Protein AF-A0A924R1H7-F1 (afdb_monomer_lite)

Sequence (49 aa):
MQGKLLPAPASVSIAFDKTDAPGRYKILATATDKVAGKKVQLSAPFTLQ

Structure (mmCIF, N/CA/C/O backbone):
data_AF-A0A924R1H7-F1
#
_entry.id   AF-A0A924R1H7-F1
#
loop_
_atom_site.group_PDB
_atom_site.id
_atom_site.type_symbol
_atom_site.label_atom_id
_atom_site.label_alt_id
_atom_site.label_comp_id
_atom_site.label_asym_id
_atom_site.label_entity_id
_atom_site.label_seq_id
_atom_site.pdbx_PDB_ins_code
_atom_site.Cartn_x
_atom_site.Cartn_y
_atom_site.Cartn_z
_atom_site.occupancy
_atom_site.B_iso_or_equiv
_atom_site.auth_seq_id
_atom_site.auth_comp_id
_atom_site.auth_asym_id
_atom_site.auth_atom_id
_atom_site.pdbx_PDB_model_num
ATOM 1 N N . MET A 1 1 ? -8.425 -7.720 37.322 1.00 51.75 1 MET A N 1
ATOM 2 C CA . MET A 1 1 ? -8.504 -6.810 36.158 1.00 51.75 1 MET A CA 1
ATOM 3 C C . MET A 1 1 ? -7.786 -7.483 34.997 1.00 51.75 1 MET A C 1
ATOM 5 O O . MET A 1 1 ? -6.573 -7.612 35.048 1.00 51.75 1 MET A O 1
ATOM 9 N N . GLN A 1 2 ? -8.525 -8.037 34.035 1.00 52.69 2 GLN A N 1
ATOM 10 C CA . GLN A 1 2 ? -7.960 -8.790 32.911 1.00 52.69 2 GLN A CA 1
ATOM 11 C C . GLN A 1 2 ? -7.538 -7.785 31.829 1.00 52.69 2 GLN A C 1
ATOM 13 O O . GLN A 1 2 ? -8.378 -7.046 31.318 1.00 52.69 2 GLN A O 1
ATOM 18 N N . GLY A 1 3 ? -6.236 -7.687 31.552 1.00 54.34 3 GLY A N 1
ATOM 19 C CA . GLY A 1 3 ? -5.700 -6.779 30.538 1.00 54.34 3 GLY A CA 1
ATOM 20 C C . GLY A 1 3 ? -6.267 -7.134 29.167 1.00 54.34 3 GLY A C 1
ATOM 21 O O . GLY A 1 3 ? -6.011 -8.218 28.649 1.00 54.34 3 GLY A O 1
ATOM 22 N N . LYS A 1 4 ? -7.073 -6.240 28.593 1.00 64.25 4 LYS A N 1
ATOM 23 C CA . LYS A 1 4 ? -7.620 -6.405 27.247 1.00 64.25 4 LYS A CA 1
ATOM 24 C C . LYS A 1 4 ? -6.457 -6.333 26.257 1.00 64.25 4 LYS A C 1
ATOM 26 O O . LYS A 1 4 ? -5.880 -5.265 26.071 1.00 64.25 4 LYS A O 1
ATOM 31 N N . LEU A 1 5 ? -6.098 -7.472 25.666 1.00 61.41 5 LEU A N 1
ATOM 32 C CA . LEU A 1 5 ? -5.099 -7.550 24.603 1.00 61.41 5 LEU A CA 1
ATOM 33 C C . LEU A 1 5 ? -5.548 -6.619 23.466 1.00 61.41 5 LEU A C 1
ATOM 35 O O . LEU A 1 5 ? -6.661 -6.762 22.950 1.00 61.41 5 LEU A O 1
ATOM 39 N N . LEU A 1 6 ? -4.727 -5.630 23.117 1.00 59.44 6 LEU A N 1
ATOM 40 C CA . LEU A 1 6 ? -4.988 -4.799 21.945 1.00 59.44 6 LEU A CA 1
ATOM 41 C C . LEU A 1 6 ? -4.867 -5.687 20.696 1.00 59.44 6 LEU A C 1
ATOM 43 O O . LEU A 1 6 ? -3.960 -6.523 20.645 1.00 59.44 6 LEU A O 1
ATOM 47 N N . PRO A 1 7 ? -5.767 -5.554 19.705 1.00 67.56 7 PRO A N 1
ATOM 48 C CA . PRO A 1 7 ? -5.652 -6.316 18.471 1.00 67.56 7 PRO A CA 1
ATOM 49 C C . PRO A 1 7 ? -4.304 -6.021 17.808 1.00 67.56 7 PRO A C 1
ATOM 51 O O . PRO A 1 7 ? -3.857 -4.871 17.777 1.00 67.56 7 PRO A O 1
ATOM 54 N N . ALA A 1 8 ? -3.656 -7.066 17.292 1.00 70.81 8 ALA A N 1
ATOM 55 C CA . ALA A 1 8 ? -2.423 -6.911 16.536 1.00 70.81 8 ALA A CA 1
ATOM 56 C C . ALA A 1 8 ? -2.656 -5.968 15.336 1.00 70.81 8 ALA A C 1
ATOM 58 O O . ALA A 1 8 ? -3.746 -5.988 14.751 1.00 70.81 8 ALA A O 1
ATOM 59 N N . PRO A 1 9 ? -1.664 -5.146 14.950 1.00 72.06 9 PRO A N 1
ATOM 60 C CA . PRO A 1 9 ? -1.789 -4.278 13.786 1.00 72.06 9 PRO A CA 1
ATOM 61 C C . PRO A 1 9 ? -2.109 -5.089 12.522 1.00 72.06 9 PRO A C 1
ATOM 63 O O . PRO A 1 9 ? -1.433 -6.073 12.222 1.00 72.06 9 PRO A O 1
ATOM 66 N N . ALA A 1 10 ? -3.118 -4.669 11.758 1.00 74.12 10 ALA A N 1
ATOM 67 C CA . ALA A 1 10 ? -3.375 -5.237 10.437 1.00 74.12 10 ALA A CA 1
ATOM 68 C C . ALA A 1 10 ? -2.289 -4.785 9.446 1.00 74.12 10 ALA A C 1
ATOM 70 O O . ALA A 1 10 ? -1.843 -3.639 9.494 1.00 74.12 10 ALA A O 1
ATOM 71 N N . SER A 1 11 ? -1.886 -5.672 8.535 1.00 78.44 11 SER A N 1
ATOM 72 C CA . SER A 1 11 ? -0.879 -5.395 7.502 1.00 78.44 11 SER A CA 1
ATOM 73 C C . SER A 1 11 ? -1.449 -5.642 6.106 1.00 78.44 11 SER A C 1
ATOM 75 O O . SER A 1 11 ? -2.266 -6.542 5.919 1.00 78.44 11 SER A O 1
ATOM 77 N N . VAL A 1 12 ? -1.015 -4.843 5.130 1.00 78.12 12 VAL A N 1
ATOM 78 C CA . VAL A 1 12 ? -1.364 -4.985 3.709 1.00 78.12 12 VAL A CA 1
ATOM 79 C C . VAL A 1 12 ? -0.067 -5.054 2.912 1.00 78.12 12 VAL A C 1
ATOM 81 O O . VAL A 1 12 ? 0.784 -4.177 3.049 1.00 78.12 12 VAL A O 1
ATOM 84 N N . SER A 1 13 ? 0.072 -6.080 2.078 1.00 81.44 13 SER A N 1
ATOM 85 C CA . SER A 1 13 ? 1.201 -6.238 1.159 1.00 81.44 13 SER A CA 1
ATOM 86 C C . SER A 1 13 ? 0.755 -5.895 -0.258 1.00 81.44 13 SER A C 1
ATOM 88 O O . SER A 1 13 ? -0.271 -6.389 -0.720 1.00 81.44 13 SER A O 1
ATOM 90 N N . ILE A 1 14 ? 1.527 -5.050 -0.938 1.00 77.06 14 ILE A N 1
ATOM 91 C CA . ILE A 1 14 ? 1.324 -4.703 -2.347 1.00 77.06 14 ILE A CA 1
ATOM 92 C C . ILE A 1 14 ? 2.497 -5.310 -3.113 1.00 77.06 14 ILE A C 1
ATOM 94 O O . ILE A 1 14 ? 3.644 -4.933 -2.873 1.00 77.06 14 ILE A O 1
ATOM 98 N N . ALA A 1 15 ? 2.214 -6.281 -3.980 1.00 79.50 15 ALA A N 1
ATOM 99 C CA . ALA A 1 15 ? 3.208 -6.855 -4.878 1.00 79.50 15 ALA A CA 1
ATOM 100 C C . ALA A 1 15 ? 3.298 -6.007 -6.153 1.00 79.50 15 ALA A C 1
ATOM 102 O O . ALA A 1 15 ? 2.273 -5.585 -6.688 1.00 79.50 15 ALA A O 1
ATOM 103 N N . PHE A 1 16 ? 4.521 -5.771 -6.621 1.00 73.06 16 PHE A N 1
ATOM 104 C CA . PHE A 1 16 ? 4.802 -5.105 -7.890 1.00 73.06 16 PHE A CA 1
ATOM 105 C C . PHE A 1 16 ? 5.485 -6.126 -8.799 1.00 73.06 16 PHE A C 1
ATOM 107 O O . PHE A 1 16 ? 6.604 -6.551 -8.507 1.00 73.06 16 PHE A O 1
ATOM 114 N N . ASP A 1 17 ? 4.800 -6.548 -9.862 1.00 67.44 17 ASP A N 1
ATOM 115 C CA . ASP A 1 17 ? 5.378 -7.439 -10.864 1.00 67.44 17 ASP A CA 1
ATOM 116 C C . ASP A 1 17 ? 6.156 -6.636 -11.911 1.00 67.44 17 ASP A C 1
ATOM 118 O O . ASP A 1 17 ? 5.844 -5.495 -12.245 1.00 67.44 17 ASP A O 1
ATOM 122 N N . LYS A 1 18 ? 7.239 -7.249 -12.379 1.00 57.81 18 LYS A N 1
ATOM 123 C CA . LYS A 1 18 ? 8.409 -6.658 -13.037 1.00 57.81 18 LYS A CA 1
ATOM 124 C C . LYS A 1 18 ? 8.152 -6.162 -14.474 1.00 57.81 18 LYS A C 1
ATOM 126 O O . LYS A 1 18 ? 8.828 -6.593 -15.405 1.00 57.81 18 LYS A O 1
ATOM 131 N N . THR A 1 19 ? 7.185 -5.269 -14.662 1.00 58.78 19 THR A N 1
ATOM 132 C CA . THR A 1 19 ? 6.934 -4.530 -15.917 1.00 58.78 19 THR A CA 1
ATOM 133 C C . THR A 1 19 ? 7.174 -3.029 -15.786 1.00 58.78 19 THR A C 1
ATOM 135 O O . THR A 1 19 ? 7.299 -2.336 -16.794 1.00 58.78 19 THR A O 1
ATOM 138 N N . ASP A 1 20 ? 7.266 -2.532 -14.556 1.00 63.97 20 ASP A N 1
ATOM 139 C CA . ASP A 1 20 ? 7.531 -1.131 -14.268 1.00 63.97 20 ASP A CA 1
ATOM 140 C C . ASP A 1 20 ? 9.043 -0.863 -14.341 1.00 63.97 20 ASP A C 1
ATOM 142 O O . ASP A 1 20 ? 9.845 -1.544 -13.699 1.00 63.97 20 ASP A O 1
ATOM 146 N N . ALA A 1 21 ? 9.448 0.096 -15.178 1.00 72.12 21 ALA A N 1
ATOM 147 C CA . ALA A 1 21 ? 10.849 0.489 -15.317 1.00 72.12 21 ALA A CA 1
ATOM 148 C C . ALA A 1 21 ? 11.437 0.949 -13.962 1.00 72.12 21 ALA A C 1
ATOM 150 O O . ALA A 1 21 ? 10.706 1.502 -13.143 1.00 72.12 21 ALA A O 1
ATOM 151 N N . PRO A 1 22 ? 12.749 0.796 -13.706 1.00 84.44 22 PRO A N 1
ATOM 152 C CA . PRO A 1 22 ? 13.379 1.388 -12.526 1.00 84.44 22 PRO A CA 1
ATOM 153 C C . PRO A 1 22 ? 13.024 2.876 -12.403 1.00 84.44 22 PRO A C 1
ATOM 155 O O . PRO A 1 22 ? 13.069 3.620 -13.387 1.00 84.44 22 PRO A O 1
ATOM 158 N N . GLY A 1 23 ? 12.639 3.328 -11.209 1.00 86.62 23 GLY A N 1
ATOM 159 C CA . GLY A 1 23 ? 12.040 4.653 -11.077 1.00 86.62 23 GLY A CA 1
ATOM 160 C C . GLY A 1 23 ? 11.584 5.038 -9.677 1.00 86.62 23 GLY A C 1
ATOM 161 O O . GLY A 1 23 ? 11.637 4.260 -8.723 1.00 86.62 23 GLY A O 1
ATOM 162 N N . ARG A 1 24 ? 11.141 6.294 -9.557 1.00 90.00 24 ARG A N 1
ATOM 163 C CA . ARG A 1 24 ? 10.538 6.842 -8.336 1.00 90.00 24 ARG A CA 1
ATOM 164 C C . ARG A 1 24 ? 9.025 6.713 -8.413 1.00 90.00 24 ARG A C 1
ATOM 166 O O . ARG A 1 24 ? 8.401 7.242 -9.329 1.00 90.00 24 ARG A O 1
ATOM 173 N N . TYR A 1 25 ? 8.454 6.087 -7.399 1.00 87.12 25 TYR A N 1
ATOM 174 C CA . TYR A 1 25 ? 7.037 5.782 -7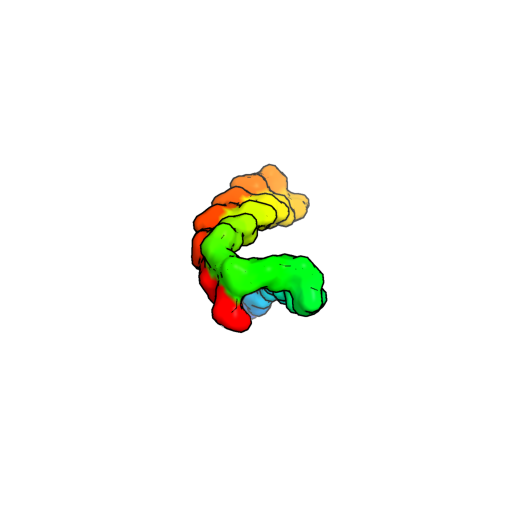.288 1.00 87.12 25 TYR A CA 1
ATOM 175 C C . TYR A 1 25 ? 6.460 6.328 -5.984 1.00 87.12 25 TYR A C 1
ATOM 177 O O . TYR A 1 25 ? 7.173 6.782 -5.085 1.00 87.12 25 TYR A O 1
ATOM 185 N N . LYS A 1 26 ? 5.131 6.297 -5.881 1.00 89.44 26 LYS A N 1
ATOM 186 C CA . LYS A 1 26 ? 4.399 6.724 -4.690 1.00 89.44 26 LYS A CA 1
ATOM 187 C C . LYS A 1 26 ? 3.227 5.787 -4.433 1.00 89.44 26 LYS A C 1
ATOM 189 O O . LYS A 1 26 ? 2.378 5.617 -5.301 1.00 89.44 26 LYS A O 1
ATOM 194 N N . ILE A 1 27 ? 3.158 5.237 -3.226 1.00 88.94 27 ILE A N 1
ATOM 195 C CA . ILE A 1 27 ? 1.993 4.502 -2.732 1.00 88.94 27 ILE A CA 1
ATOM 196 C C . ILE A 1 27 ? 0.983 5.518 -2.208 1.00 88.94 27 ILE A C 1
ATOM 198 O O . ILE A 1 27 ? 1.329 6.368 -1.388 1.00 88.94 27 ILE A O 1
ATOM 202 N N . LEU A 1 28 ? -0.265 5.405 -2.659 1.00 89.81 28 LEU A N 1
ATOM 203 C CA . LEU A 1 28 ? -1.423 6.078 -2.079 1.00 89.81 28 LEU A CA 1
ATOM 204 C C . LEU A 1 28 ? -2.359 5.006 -1.520 1.00 89.81 28 LEU A C 1
ATOM 206 O O . LEU A 1 28 ? -2.887 4.196 -2.276 1.00 89.81 28 LEU A O 1
ATOM 210 N N . ALA A 1 29 ? -2.569 4.998 -0.207 1.00 88.31 29 ALA A N 1
ATOM 211 C CA . ALA A 1 29 ? -3.456 4.048 0.458 1.00 88.31 29 ALA A CA 1
ATOM 212 C C . ALA A 1 29 ? -4.506 4.785 1.291 1.00 88.31 29 ALA A C 1
ATOM 214 O O . ALA A 1 29 ? -4.213 5.787 1.939 1.00 88.31 29 ALA A O 1
ATOM 215 N N . THR A 1 30 ? -5.741 4.283 1.289 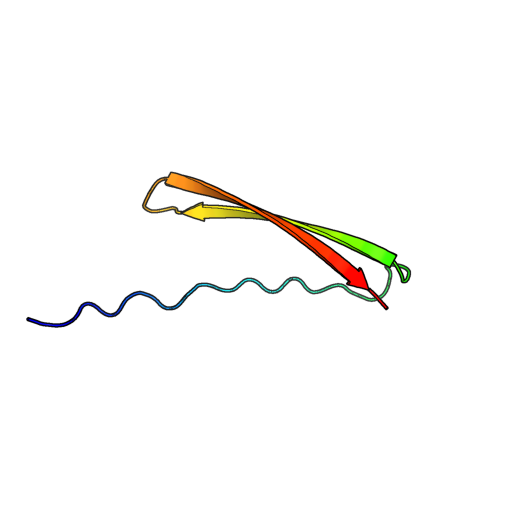1.00 88.88 30 THR A N 1
ATOM 216 C CA . THR A 1 30 ? -6.812 4.771 2.167 1.00 88.88 30 THR A CA 1
ATOM 217 C C . THR A 1 30 ? -7.288 3.619 3.040 1.00 88.88 30 THR A C 1
ATOM 219 O O . THR A 1 30 ? -7.852 2.652 2.536 1.00 88.88 30 THR A O 1
ATOM 222 N N . ALA A 1 31 ? -7.086 3.728 4.349 1.00 86.38 31 ALA A N 1
ATOM 223 C CA . ALA A 1 31 ? -7.656 2.822 5.334 1.00 86.38 31 ALA A CA 1
ATOM 224 C C . ALA A 1 31 ? -8.968 3.407 5.8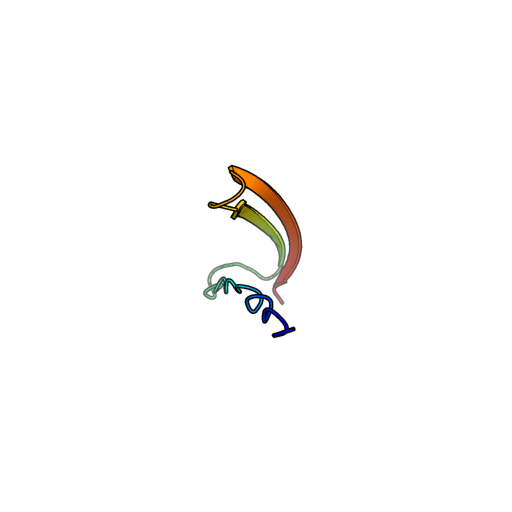70 1.00 86.38 31 ALA A C 1
ATOM 226 O O . ALA A 1 31 ? -9.071 4.609 6.114 1.00 86.38 31 ALA A O 1
ATOM 227 N N . THR A 1 32 ? -9.976 2.559 6.063 1.00 87.31 32 THR A N 1
ATOM 228 C CA . THR A 1 32 ? -11.220 2.932 6.749 1.00 87.31 32 THR A CA 1
ATOM 229 C C . THR A 1 32 ? -11.359 2.066 7.990 1.00 87.31 32 THR A C 1
ATOM 231 O O . THR A 1 32 ? -11.440 0.843 7.884 1.00 87.31 32 THR A O 1
ATOM 234 N N . ASP A 1 33 ? -11.402 2.697 9.157 1.00 84.38 33 ASP A N 1
ATOM 235 C CA . ASP A 1 33 ? -11.817 2.053 10.394 1.00 84.38 33 ASP A CA 1
ATOM 236 C C . ASP A 1 33 ? -13.329 1.815 10.317 1.00 84.38 33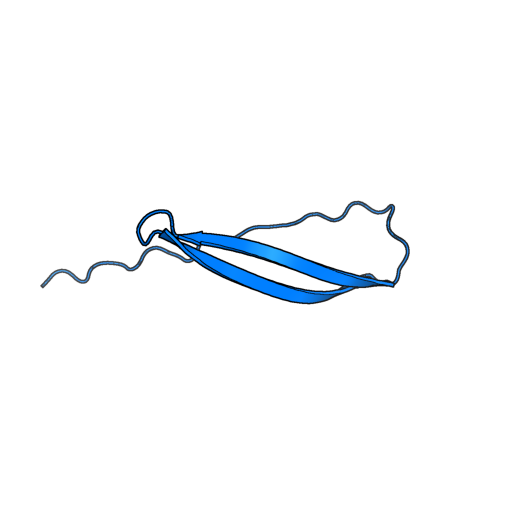 ASP A C 1
ATOM 238 O O . ASP A 1 33 ? -14.125 2.750 10.395 1.00 84.38 33 ASP A O 1
ATOM 242 N N . LYS A 1 34 ? -13.731 0.557 10.113 1.00 79.12 34 LYS A N 1
ATOM 243 C CA . LYS A 1 34 ? -15.146 0.181 9.984 1.00 79.12 34 LYS A CA 1
ATOM 244 C C . LYS A 1 34 ? -15.925 0.298 11.298 1.00 79.12 34 LYS A C 1
ATOM 246 O O . LYS A 1 34 ? -17.149 0.303 11.251 1.00 79.12 34 LYS A O 1
ATOM 251 N N . VAL A 1 35 ? -15.242 0.379 12.442 1.00 82.56 35 VAL A N 1
ATOM 252 C CA . VAL A 1 35 ? -15.867 0.516 13.764 1.00 82.56 35 VAL A CA 1
ATOM 253 C C . VAL A 1 35 ? -16.100 1.991 14.080 1.00 82.56 35 VAL A C 1
ATOM 255 O O . VAL A 1 35 ? -17.194 2.366 14.486 1.00 82.56 35 VAL A O 1
ATOM 258 N N . ALA A 1 36 ? -15.090 2.836 13.855 1.00 85.06 36 ALA A N 1
ATOM 259 C CA . ALA A 1 36 ? -15.167 4.271 14.140 1.00 85.06 36 ALA A CA 1
ATOM 260 C C . ALA A 1 36 ? -15.657 5.125 12.953 1.00 85.06 36 ALA A C 1
ATOM 262 O O . ALA A 1 36 ? -15.829 6.334 13.095 1.00 85.06 36 ALA A O 1
ATOM 263 N N . GLY A 1 37 ? -15.805 4.543 11.758 1.00 86.12 37 GLY A N 1
ATOM 264 C CA . GLY A 1 37 ? -16.139 5.261 10.519 1.00 86.12 37 GLY A CA 1
ATOM 265 C C . GLY A 1 37 ? -15.039 6.209 10.020 1.00 86.12 37 GLY A C 1
ATOM 266 O O . GLY A 1 37 ? -15.244 6.964 9.068 1.00 86.12 37 GLY A O 1
ATOM 267 N N . LYS A 1 38 ? -13.861 6.195 10.652 1.00 88.69 38 LYS A N 1
ATOM 268 C CA . LYS A 1 38 ? -12.762 7.118 10.364 1.00 88.69 38 LYS A CA 1
ATOM 269 C C . LYS A 1 38 ? -11.969 6.656 9.147 1.00 88.69 38 LYS A C 1
ATOM 271 O O . LYS A 1 38 ? -11.578 5.496 9.051 1.00 88.69 38 LYS A O 1
ATOM 276 N N . LYS A 1 39 ? -11.653 7.591 8.251 1.00 90.56 39 LYS A N 1
ATOM 277 C CA . LYS A 1 39 ? -10.726 7.362 7.136 1.00 90.56 39 LYS A CA 1
ATOM 278 C C . LYS A 1 39 ? -9.340 7.897 7.475 1.00 90.56 39 LYS A C 1
ATOM 280 O O . LYS A 1 39 ? -9.210 8.974 8.053 1.00 90.56 39 LYS A O 1
ATOM 285 N N . VAL A 1 40 ? -8.312 7.151 7.093 1.00 88.31 40 VAL A N 1
ATOM 286 C CA . VAL A 1 40 ? -6.906 7.551 7.181 1.00 88.31 40 VAL A CA 1
ATOM 287 C C . VAL A 1 40 ? -6.289 7.379 5.801 1.00 88.31 40 VAL A C 1
ATOM 289 O O . VAL A 1 40 ? -6.390 6.308 5.208 1.00 88.31 40 VAL A O 1
ATOM 292 N N . GLN A 1 41 ? -5.667 8.433 5.283 1.00 91.00 41 GLN A N 1
ATOM 293 C CA . GLN A 1 41 ? -4.927 8.388 4.025 1.00 91.00 41 GLN A CA 1
ATOM 294 C C . GLN A 1 41 ? -3.427 8.361 4.302 1.00 91.00 41 GLN A C 1
ATOM 296 O O . GLN A 1 41 ? -2.936 9.061 5.184 1.00 91.00 41 GLN A O 1
ATOM 301 N N . LEU A 1 42 ? -2.714 7.544 3.536 1.00 88.25 42 LEU A N 1
ATOM 302 C CA . LEU A 1 42 ? -1.272 7.365 3.602 1.00 88.25 42 LEU A CA 1
ATOM 303 C C . LEU A 1 42 ? -0.682 7.620 2.217 1.00 88.25 42 LEU A C 1
ATOM 305 O O . LEU A 1 42 ? -1.201 7.141 1.208 1.00 88.25 42 LEU A O 1
ATOM 309 N N . SER A 1 43 ? 0.415 8.372 2.190 1.00 91.88 43 SER A N 1
ATOM 310 C CA . SER A 1 43 ? 1.195 8.658 0.991 1.00 91.88 43 SER A CA 1
ATOM 311 C C . SER A 1 43 ? 2.664 8.398 1.298 1.00 91.88 43 SER A C 1
ATOM 313 O O . SER A 1 43 ? 3.244 9.113 2.113 1.00 91.88 43 SER A O 1
ATOM 315 N N . ALA A 1 44 ? 3.262 7.400 0.652 1.00 90.19 44 ALA A N 1
ATOM 316 C CA . ALA A 1 44 ? 4.649 7.005 0.894 1.00 90.19 44 ALA A CA 1
ATOM 317 C C . ALA A 1 44 ? 5.423 6.907 -0.433 1.00 90.19 44 ALA A C 1
ATOM 319 O O . ALA A 1 44 ? 5.038 6.112 -1.296 1.00 90.19 44 ALA A O 1
ATOM 320 N N . PRO A 1 45 ? 6.481 7.712 -0.642 1.00 92.50 45 PRO A N 1
ATOM 321 C CA . PRO A 1 45 ? 7.352 7.558 -1.801 1.00 92.50 45 PRO A CA 1
ATOM 322 C C . PRO A 1 45 ? 8.240 6.314 -1.655 1.00 92.50 45 PRO A C 1
ATOM 324 O O . PRO A 1 45 ? 8.648 5.970 -0.547 1.00 92.50 45 PRO A O 1
ATOM 327 N N . PHE A 1 46 ? 8.575 5.669 -2.772 1.00 88.69 46 PHE A N 1
ATOM 328 C CA . PHE A 1 46 ? 9.568 4.593 -2.822 1.00 88.69 46 PHE A CA 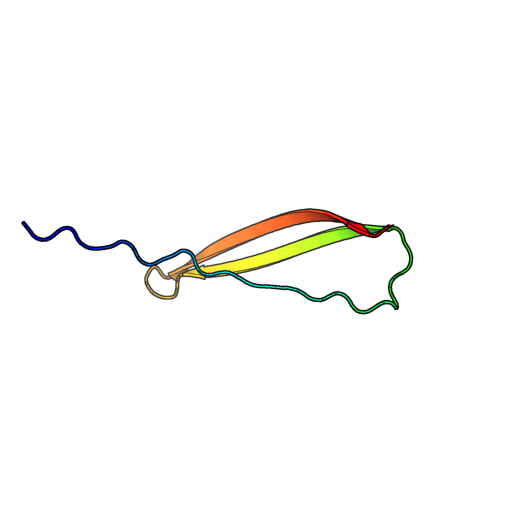1
ATOM 329 C C . PHE A 1 46 ? 10.314 4.594 -4.162 1.00 88.69 46 PHE A C 1
ATOM 331 O O . PHE A 1 46 ? 9.856 5.185 -5.139 1.00 88.69 46 PHE A O 1
ATOM 338 N N . THR A 1 47 ? 11.474 3.943 -4.203 1.00 87.88 47 THR A N 1
ATOM 339 C CA . THR A 1 47 ? 12.263 3.766 -5.428 1.00 87.88 47 THR A CA 1
ATOM 340 C C . THR A 1 47 ? 12.311 2.284 -5.758 1.00 87.88 47 THR A C 1
ATOM 342 O O . THR A 1 47 ? 12.664 1.486 -4.891 1.00 87.88 47 THR A O 1
ATOM 345 N N . LEU A 1 48 ? 11.973 1.929 -6.995 1.00 84.12 48 LEU A N 1
ATOM 346 C CA . LEU A 1 48 ? 12.209 0.599 -7.54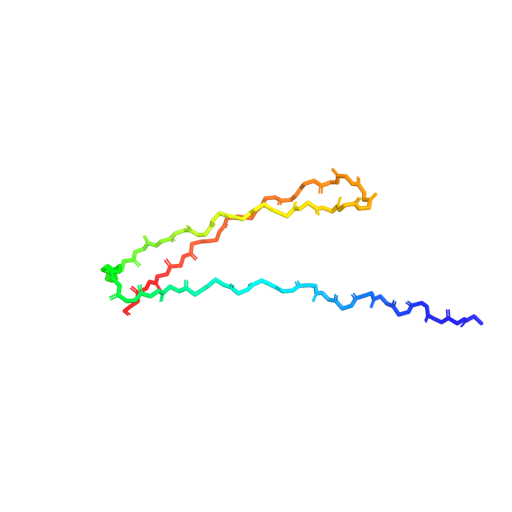4 1.00 84.12 48 LEU A CA 1
ATOM 347 C C . LEU A 1 48 ? 13.560 0.634 -8.273 1.00 84.12 48 LEU A C 1
ATOM 349 O O . LEU A 1 48 ? 13.744 1.474 -9.158 1.00 84.12 48 LEU A O 1
ATOM 353 N N . GLN A 1 49 ? 14.506 -0.202 -7.834 1.00 77.56 49 GLN A N 1
ATOM 354 C CA . GLN A 1 49 ? 15.841 -0.344 -8.431 1.00 77.56 49 GLN A CA 1
ATOM 355 C C . GLN A 1 49 ? 15.872 -1.513 -9.409 1.00 77.56 49 GLN A C 1
ATOM 357 O O . GLN A 1 49 ? 15.284 -2.567 -9.075 1.00 77.56 49 GLN A O 1
#

pLDDT: mean 78.78, std 11.77, range [51.75, 92.5]

Foldseek 3Di:
DDDDDDDDDDDDDDDDDPPDDWAKDKDWDWDADPVVRDIDIDIDIDTDD

Secondary structure (DSSP, 8-state):
----PPPPPP-------TTSPSEEEEEEEEEE-TTT--EEEEEEEEEE-

Radius of gyration: 16.43 Å; chains: 1; bounding box: 32×17×52 Å